Protein AF-A0A660ST71-F1 (afdb_monomer_lite)

Sequence (69 aa):
MLEKPAVGRDLEKSQELLIPLLQDIQDAYGYLPPPVLEWVSKKTGIPISRMYGVITFYSQFYLEPKGKH

Radius of gyration: 14.48 Å; chains: 1; bounding box: 44×26×37 Å

Secondary structure (DSSP, 8-state):
------TTTHHHHHHHTHHHHHHHHHHHHSS--HHHHHHHHHHH---HHHHHHHHHH-TT--SS-----

Structure (mmCIF, N/CA/C/O backbone):
data_AF-A0A660ST71-F1
#
_entry.id   AF-A0A660ST71-F1
#
loop_
_atom_site.group_PDB
_atom_site.id
_atom_site.type_symbol
_atom_site.label_atom_id
_atom_site.label_alt_id
_atom_site.label_comp_id
_atom_site.label_asym_id
_atom_site.label_entity_id
_atom_site.label_seq_id
_atom_site.pdbx_PDB_ins_code
_atom_site.Cartn_x
_atom_site.Cartn_y
_atom_site.Cartn_z
_atom_site.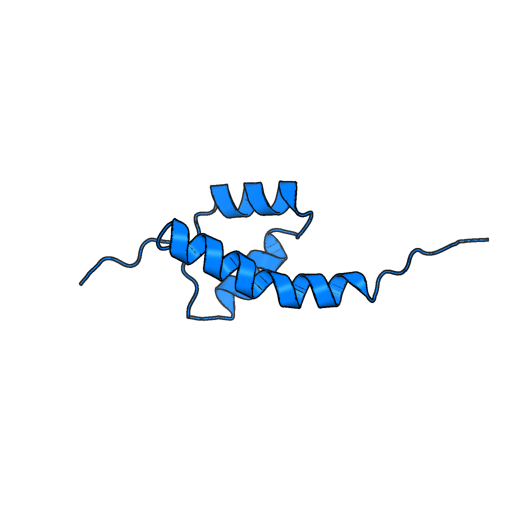occupancy
_atom_site.B_iso_or_equiv
_atom_site.auth_seq_id
_atom_site.auth_comp_id
_atom_site.auth_asym_id
_atom_site.auth_atom_id
_atom_site.pdbx_PDB_model_num
ATOM 1 N N . MET A 1 1 ? -27.975 13.972 23.932 1.00 45.19 1 MET A N 1
ATOM 2 C CA . MET A 1 1 ? -27.426 12.611 24.107 1.00 45.19 1 MET A CA 1
ATOM 3 C C . MET A 1 1 ? -26.578 12.301 22.887 1.00 45.19 1 MET A C 1
ATOM 5 O O . MET A 1 1 ? -27.069 12.458 21.781 1.00 45.19 1 MET A O 1
ATOM 9 N N . LEU A 1 2 ? -25.291 12.012 23.087 1.00 41.38 2 LEU A N 1
ATOM 10 C CA . LEU A 1 2 ? -24.324 11.715 22.028 1.00 41.38 2 LEU A CA 1
ATOM 11 C C . LEU A 1 2 ? -24.312 10.203 21.787 1.00 41.38 2 LEU A C 1
ATOM 13 O O . LEU A 1 2 ? -23.767 9.464 22.602 1.00 41.38 2 LEU A O 1
ATOM 17 N N . GLU A 1 3 ? -24.879 9.755 20.674 1.00 49.94 3 GLU A N 1
ATOM 18 C CA . GLU A 1 3 ? -24.681 8.393 20.176 1.00 49.94 3 GLU A CA 1
ATOM 19 C C . GLU A 1 3 ? -23.319 8.376 19.465 1.00 49.94 3 GLU A C 1
ATOM 21 O O . GLU A 1 3 ? -23.198 8.764 18.304 1.00 49.94 3 GLU A O 1
ATOM 26 N N . LYS A 1 4 ? -22.246 8.031 20.187 1.00 50.84 4 LYS A N 1
ATOM 27 C CA . LYS A 1 4 ? -20.944 7.777 19.556 1.00 50.84 4 LYS A CA 1
ATOM 28 C C . LYS A 1 4 ? -21.037 6.446 18.798 1.00 50.84 4 LYS A C 1
ATOM 30 O O . LYS A 1 4 ? -21.282 5.427 19.445 1.00 50.84 4 LYS A O 1
ATOM 35 N N . PRO A 1 5 ? -20.840 6.419 17.467 1.00 47.06 5 PRO A N 1
ATOM 36 C CA . PRO A 1 5 ? -20.888 5.177 16.714 1.00 47.06 5 PRO A CA 1
ATOM 37 C C . PRO A 1 5 ? -19.703 4.287 17.100 1.00 47.06 5 PRO A C 1
ATOM 39 O O . PRO A 1 5 ? -18.639 4.774 17.488 1.00 47.06 5 PRO A O 1
ATOM 42 N N . ALA A 1 6 ? -19.921 2.977 17.017 1.00 55.84 6 ALA A N 1
ATOM 43 C CA . ALA A 1 6 ? -19.016 1.909 17.420 1.00 55.84 6 ALA A CA 1
ATOM 44 C C . ALA A 1 6 ? -17.685 1.911 16.636 1.00 55.84 6 ALA A C 1
ATOM 46 O O . ALA A 1 6 ? -17.453 1.093 15.755 1.00 55.84 6 ALA A O 1
ATOM 47 N N . VAL A 1 7 ? -16.770 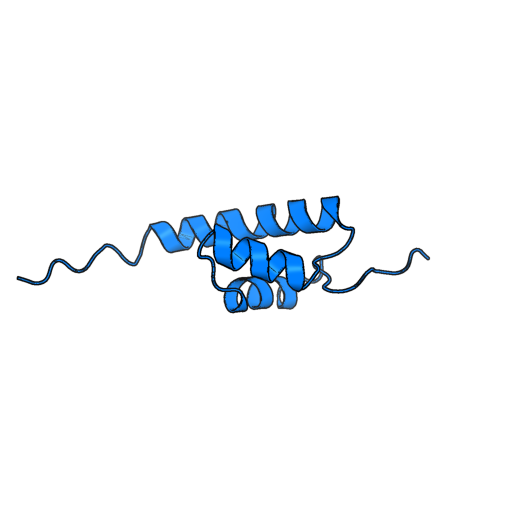2.813 16.985 1.00 55.12 7 VAL A N 1
ATOM 48 C CA . VAL A 1 7 ? -15.371 2.789 16.544 1.00 55.12 7 VAL A CA 1
ATOM 49 C C . VAL A 1 7 ? -14.661 1.702 17.351 1.00 55.12 7 VAL A C 1
ATOM 51 O O . VAL A 1 7 ? -14.120 1.969 18.418 1.00 55.12 7 VAL A O 1
ATOM 54 N N . GLY A 1 8 ? -14.728 0.445 16.917 1.00 52.47 8 GLY A N 1
ATOM 55 C CA . GLY A 1 8 ? -14.013 -0.619 17.629 1.00 52.47 8 GLY A CA 1
ATOM 56 C C . GLY A 1 8 ?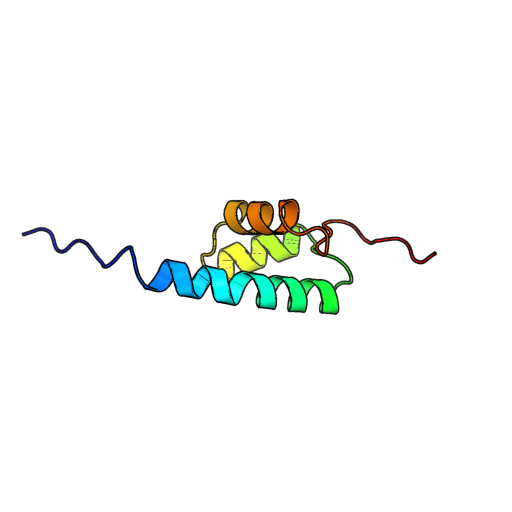 -14.031 -1.988 16.968 1.00 52.47 8 GLY A C 1
ATOM 57 O O . GLY A 1 8 ? -12.985 -2.615 16.894 1.00 52.47 8 GLY A O 1
ATOM 58 N N . ARG A 1 9 ? -15.174 -2.444 16.435 1.00 49.50 9 ARG A N 1
ATOM 59 C CA . ARG A 1 9 ? -15.307 -3.823 15.915 1.00 49.50 9 ARG A CA 1
ATOM 60 C C . ARG A 1 9 ? -15.096 -3.972 14.406 1.00 49.50 9 ARG A C 1
ATOM 62 O O . ARG A 1 9 ? -14.591 -4.999 13.969 1.00 49.50 9 ARG A O 1
ATOM 69 N N . ASP A 1 10 ? -15.404 -2.953 13.605 1.00 54.03 10 ASP A N 1
ATOM 70 C CA . ASP A 1 10 ? -15.194 -3.011 12.146 1.00 54.03 10 ASP A CA 1
ATOM 71 C C . ASP A 1 10 ? -13.720 -2.813 11.741 1.00 54.03 10 ASP A C 1
ATOM 73 O O . ASP A 1 10 ? -13.282 -3.227 10.662 1.00 54.03 10 ASP A O 1
ATOM 77 N N . LEU A 1 11 ? -12.924 -2.202 12.626 1.00 50.66 11 LEU A N 1
ATOM 78 C CA . LEU A 1 11 ? -11.528 -1.865 12.355 1.00 50.66 11 LEU A CA 1
ATOM 79 C C . LEU A 1 11 ? -10.594 -3.086 12.399 1.00 50.66 11 LEU A C 1
ATOM 81 O O . LEU A 1 11 ? -9.621 -3.098 11.642 1.00 50.66 11 LEU A O 1
ATOM 85 N N . GLU A 1 12 ? -10.892 -4.082 13.245 1.00 51.81 12 GLU A N 1
ATOM 86 C CA . GLU A 1 12 ? -10.146 -5.350 13.335 1.00 51.81 12 GLU A CA 1
ATOM 87 C C . GLU A 1 12 ? -10.385 -6.220 12.098 1.00 51.81 12 GLU A C 1
ATOM 89 O O . GLU A 1 12 ? -9.420 -6.613 11.443 1.00 51.81 12 GLU A O 1
ATOM 94 N N . LYS A 1 13 ? -11.647 -6.393 11.673 1.00 55.88 13 LYS A N 1
ATOM 95 C CA . LYS A 1 13 ? -11.964 -7.097 10.416 1.00 55.88 13 LYS A CA 1
ATOM 96 C C . LYS A 1 13 ? -11.271 -6.475 9.207 1.00 55.88 13 LYS A C 1
ATOM 98 O O . LYS A 1 13 ? -10.807 -7.174 8.314 1.00 55.88 13 LYS A O 1
ATOM 103 N N . SER A 1 14 ? -11.173 -5.146 9.184 1.00 58.16 14 SER A N 1
ATOM 104 C CA . SER A 1 14 ? -10.495 -4.433 8.098 1.00 58.16 14 SER A CA 1
ATOM 105 C C . SER A 1 14 ? -8.990 -4.722 8.041 1.00 58.16 14 SER A C 1
ATOM 107 O O . SER A 1 14 ? -8.397 -4.595 6.975 1.00 58.16 14 SER A O 1
ATOM 109 N N . GLN A 1 15 ? -8.351 -5.088 9.160 1.00 59.78 15 GLN A N 1
ATOM 110 C CA . GLN A 1 15 ? -6.942 -5.500 9.164 1.00 59.78 15 GLN A CA 1
ATOM 111 C C . GLN A 1 15 ? -6.773 -6.945 8.698 1.00 59.78 15 GLN A C 1
ATOM 113 O O . GLN A 1 15 ? -5.871 -7.210 7.906 1.00 59.78 15 GLN A O 1
ATOM 118 N N . GLU A 1 16 ? -7.660 -7.843 9.131 1.00 68.06 16 GLU A N 1
ATOM 119 C CA . GLU A 1 16 ? -7.673 -9.244 8.689 1.00 68.06 16 GLU A CA 1
ATOM 120 C C . GLU A 1 16 ? -7.879 -9.363 7.173 1.00 68.06 16 GLU A C 1
ATOM 122 O O . GLU A 1 16 ? -7.275 -10.219 6.535 1.00 68.06 16 GLU A O 1
ATOM 127 N N . LEU A 1 17 ? -8.671 -8.464 6.579 1.00 85.00 17 LEU A N 1
ATOM 128 C CA . LEU A 1 17 ? -8.923 -8.437 5.135 1.00 85.00 17 LEU A CA 1
ATOM 129 C C . LEU A 1 17 ? -7.856 -7.684 4.326 1.00 85.00 17 LEU A C 1
ATOM 131 O O . LEU A 1 17 ? -7.789 -7.850 3.110 1.00 85.00 17 LEU A O 1
ATOM 135 N N . LEU A 1 18 ? -7.007 -6.871 4.965 1.00 90.69 18 LEU A N 1
ATOM 136 C CA . LEU A 1 18 ? -6.020 -6.059 4.251 1.00 90.69 18 LEU A CA 1
ATOM 137 C C . LEU A 1 18 ? -4.860 -6.899 3.707 1.00 90.69 18 L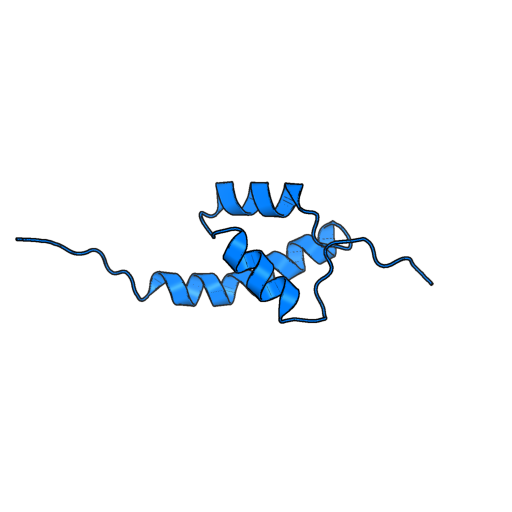EU A C 1
ATOM 139 O O . LEU A 1 18 ? -4.410 -6.654 2.594 1.00 90.69 18 LEU A O 1
ATOM 143 N N . ILE A 1 19 ? -4.376 -7.885 4.466 1.00 93.38 19 ILE A N 1
ATOM 144 C CA . ILE A 1 19 ? -3.277 -8.745 4.002 1.00 93.38 19 ILE A CA 1
ATOM 145 C C . ILE A 1 19 ? -3.701 -9.566 2.768 1.00 93.38 19 ILE A C 1
ATOM 147 O O . ILE A 1 19 ? -2.991 -9.470 1.766 1.00 93.38 19 ILE A O 1
ATOM 151 N N . PRO A 1 20 ? -4.844 -10.287 2.773 1.00 94.25 20 PRO A N 1
ATOM 152 C CA . PRO A 1 20 ? -5.341 -10.983 1.584 1.00 94.25 20 PRO A CA 1
ATOM 153 C C . PRO A 1 20 ? -5.569 -10.046 0.395 1.00 94.25 20 PRO A C 1
ATOM 155 O O . PRO A 1 20 ? -5.148 -10.347 -0.713 1.00 94.25 20 PRO A O 1
ATOM 158 N N . LEU A 1 21 ? -6.139 -8.859 0.626 1.00 94.12 21 LEU A N 1
A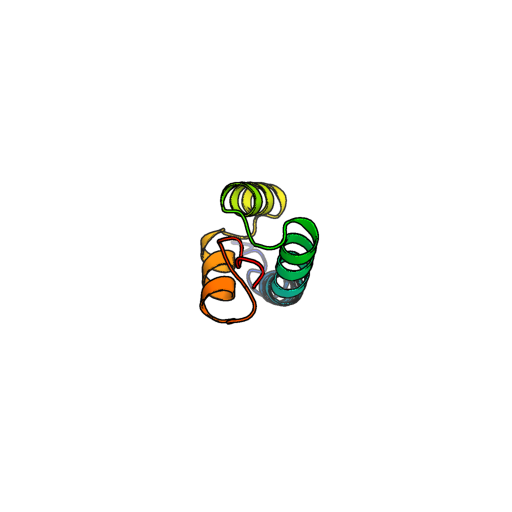TOM 159 C CA . LEU A 1 21 ? -6.345 -7.869 -0.433 1.00 94.12 21 LEU A CA 1
ATOM 160 C C . LEU A 1 21 ? -5.027 -7.431 -1.091 1.00 94.12 21 LEU A C 1
ATOM 162 O O . LEU A 1 21 ? -4.955 -7.296 -2.309 1.00 94.12 21 LEU A O 1
ATOM 166 N N . LEU A 1 22 ? -3.979 -7.192 -0.298 1.00 95.50 22 LEU A N 1
ATOM 167 C CA . LEU A 1 22 ? -2.658 -6.853 -0.830 1.00 95.50 22 LEU A CA 1
ATOM 168 C C . LEU A 1 22 ? -2.015 -8.046 -1.551 1.00 95.50 22 LEU A C 1
ATOM 170 O O . LEU A 1 22 ? -1.318 -7.839 -2.539 1.00 95.50 22 LEU A O 1
ATOM 174 N N . GLN A 1 23 ? -2.256 -9.280 -1.102 1.00 96.31 23 GLN A N 1
ATOM 175 C CA . GLN A 1 23 ? -1.808 -10.481 -1.815 1.00 96.31 23 GLN A CA 1
ATOM 176 C C . GLN A 1 23 ? -2.471 -10.583 -3.190 1.00 96.31 23 GLN A C 1
ATOM 178 O O . GLN A 1 23 ? -1.755 -10.671 -4.180 1.00 96.31 23 GLN A O 1
ATOM 183 N N . ASP A 1 24 ? -3.794 -10.431 -3.270 1.00 95.94 24 ASP A N 1
ATOM 184 C CA . ASP A 1 24 ? -4.534 -10.483 -4.536 1.00 95.94 24 ASP A CA 1
ATOM 185 C C . ASP A 1 24 ? -4.042 -9.427 -5.539 1.00 95.94 24 ASP A C 1
ATOM 187 O O . ASP A 1 24 ? -3.879 -9.700 -6.729 1.00 95.94 24 ASP A O 1
ATOM 191 N N . ILE A 1 25 ? -3.769 -8.205 -5.064 1.00 95.94 25 ILE A N 1
ATOM 192 C CA . ILE A 1 25 ? -3.208 -7.142 -5.908 1.00 95.94 25 ILE A CA 1
ATOM 193 C C . ILE A 1 25 ? -1.801 -7.531 -6.369 1.00 95.94 25 ILE A C 1
ATOM 195 O O . ILE A 1 25 ? -1.491 -7.426 -7.554 1.00 95.94 25 ILE A O 1
ATOM 199 N N . GLN A 1 26 ? -0.939 -7.987 -5.461 1.00 96.25 26 GLN A N 1
ATOM 200 C CA . GLN A 1 26 ? 0.424 -8.350 -5.831 1.00 96.25 26 GLN A CA 1
ATOM 201 C C . GLN A 1 26 ? 0.468 -9.536 -6.800 1.00 96.25 26 GLN A C 1
ATOM 203 O O . GLN A 1 26 ? 1.277 -9.516 -7.722 1.00 96.25 26 GLN A O 1
ATOM 208 N N . ASP A 1 27 ? -0.413 -10.519 -6.651 1.00 96.12 27 ASP A N 1
ATOM 209 C CA . ASP A 1 27 ? -0.509 -11.661 -7.559 1.00 96.12 27 ASP A CA 1
ATOM 210 C C . ASP A 1 27 ? -1.007 -11.233 -8.948 1.00 96.12 27 ASP A C 1
ATOM 212 O O . ASP A 1 27 ? -0.520 -11.728 -9.966 1.00 96.12 27 ASP A O 1
ATOM 216 N N . ALA A 1 28 ? -1.921 -10.259 -9.011 1.00 95.56 28 ALA A N 1
ATOM 217 C CA . ALA A 1 28 ? -2.435 -9.724 -10.269 1.00 95.56 28 ALA A CA 1
ATOM 218 C C . ALA A 1 28 ? -1.420 -8.846 -11.029 1.00 95.56 28 ALA A C 1
ATOM 220 O O . ALA A 1 28 ? -1.367 -8.893 -12.258 1.00 95.56 28 ALA A O 1
ATOM 221 N N . TYR A 1 29 ? -0.628 -8.030 -10.323 1.00 94.00 29 TYR A N 1
ATOM 222 C CA . TYR A 1 29 ? 0.277 -7.041 -10.933 1.00 94.00 29 TYR A CA 1
ATOM 223 C C . TYR A 1 29 ? 1.765 -7.430 -10.876 1.00 94.00 29 TYR A C 1
ATOM 225 O O . TYR A 1 29 ? 2.588 -6.818 -11.556 1.00 94.00 29 TYR A O 1
ATOM 233 N N . GLY A 1 30 ? 2.136 -8.426 -10.071 1.00 94.44 30 GLY A N 1
ATOM 234 C CA . GLY A 1 30 ? 3.519 -8.813 -9.762 1.00 94.44 30 GLY A CA 1
ATOM 235 C C . GLY A 1 30 ? 4.217 -7.931 -8.714 1.00 94.44 30 GLY A C 1
ATOM 236 O O . GLY A 1 30 ? 5.367 -8.187 -8.362 1.00 94.44 30 GLY A O 1
ATOM 237 N N . TYR A 1 31 ? 3.547 -6.878 -8.245 1.00 96.25 31 TYR A N 1
ATOM 238 C CA . TYR A 1 31 ? 3.976 -5.922 -7.218 1.00 96.25 31 TYR A CA 1
ATOM 239 C C . TYR A 1 31 ? 2.746 -5.112 -6.765 1.00 96.25 31 TYR A C 1
ATOM 241 O O . TYR A 1 31 ? 1.632 -5.390 -7.202 1.00 96.25 31 TYR A O 1
ATOM 249 N N . LEU A 1 32 ? 2.919 -4.109 -5.905 1.00 96.88 32 LEU A N 1
ATOM 250 C CA . LEU A 1 32 ? 1.862 -3.229 -5.400 1.00 96.88 32 LEU A CA 1
ATOM 251 C C . LEU A 1 32 ? 2.012 -1.806 -5.964 1.00 96.88 32 LEU A C 1
ATOM 253 O O . LEU A 1 32 ? 2.671 -0.969 -5.343 1.00 96.88 32 LEU A O 1
ATOM 257 N N . PRO A 1 33 ? 1.406 -1.488 -7.124 1.00 96.69 33 PRO A N 1
ATOM 258 C CA . PRO A 1 33 ? 1.559 -0.176 -7.735 1.00 96.69 33 PRO A CA 1
ATOM 259 C C . PRO A 1 33 ? 0.879 0.914 -6.886 1.00 96.69 33 PRO A C 1
ATOM 261 O O . PRO A 1 33 ? -0.309 0.774 -6.570 1.00 96.69 33 PRO A O 1
ATOM 264 N N . PRO A 1 34 ? 1.545 2.049 -6.594 1.00 96.12 34 PRO A N 1
ATOM 265 C CA . PRO A 1 34 ? 0.939 3.150 -5.839 1.00 96.12 34 PRO A CA 1
ATOM 266 C C . PRO A 1 34 ? -0.412 3.648 -6.393 1.00 96.12 34 PRO A C 1
ATOM 268 O O . PRO A 1 34 ? -1.337 3.818 -5.597 1.00 96.12 34 PRO A O 1
ATOM 271 N N . PRO A 1 35 ? -0.613 3.789 -7.725 1.00 97.00 35 PRO A N 1
ATOM 272 C CA . PRO A 1 35 ? -1.912 4.193 -8.271 1.00 97.00 35 PRO A CA 1
ATOM 273 C C . PRO A 1 35 ? -3.043 3.201 -7.962 1.00 97.00 35 PRO A C 1
ATOM 275 O O . PRO A 1 35 ? -4.192 3.605 -7.773 1.00 97.00 35 PRO A O 1
ATOM 278 N N . VAL A 1 36 ? -2.727 1.902 -7.889 1.00 96.44 36 VAL A N 1
ATOM 279 C CA . VAL A 1 36 ? -3.698 0.854 -7.541 1.00 96.44 36 VAL A CA 1
ATOM 280 C C . VAL A 1 36 ? -4.044 0.945 -6.059 1.00 96.44 36 VAL A C 1
ATOM 282 O O . VAL A 1 36 ? -5.222 0.952 -5.714 1.00 96.44 36 VAL A O 1
ATOM 285 N N . LEU A 1 37 ? -3.050 1.112 -5.183 1.00 96.62 37 LEU A N 1
ATOM 286 C CA . LEU A 1 37 ? -3.273 1.298 -3.744 1.00 96.62 37 LEU A CA 1
ATOM 287 C C . LEU A 1 37 ? -4.128 2.542 -3.447 1.00 96.62 37 LEU A C 1
ATOM 289 O O . LEU A 1 37 ? -5.044 2.487 -2.626 1.00 96.62 37 LEU A O 1
ATOM 293 N N . GLU A 1 38 ? -3.893 3.654 -4.148 1.00 97.00 38 GLU A N 1
ATOM 294 C CA . GLU A 1 38 ? -4.729 4.857 -4.050 1.00 97.00 38 GLU A CA 1
ATOM 295 C C . GLU A 1 38 ? -6.172 4.611 -4.482 1.00 97.00 38 GLU A C 1
ATOM 297 O O . GLU A 1 38 ? -7.112 5.080 -3.832 1.00 97.00 38 GLU A O 1
ATOM 302 N N . TRP A 1 39 ? -6.363 3.875 -5.575 1.00 96.50 39 TRP A N 1
ATOM 303 C CA . TRP A 1 39 ? -7.691 3.524 -6.052 1.00 96.50 39 TRP A CA 1
ATOM 304 C C . TRP A 1 39 ? -8.426 2.617 -5.057 1.00 96.50 39 TRP A C 1
ATOM 306 O O . TRP A 1 39 ? -9.579 2.889 -4.716 1.00 96.50 39 TRP A O 1
ATOM 316 N N . VAL A 1 40 ? -7.748 1.599 -4.521 1.00 93.56 40 VAL A N 1
ATOM 317 C CA . VAL A 1 40 ? -8.299 0.689 -3.506 1.00 93.56 40 VAL A CA 1
ATOM 318 C C . VAL A 1 40 ? -8.646 1.447 -2.228 1.00 93.56 40 VAL A C 1
ATOM 320 O O . VAL A 1 40 ? -9.726 1.243 -1.677 1.00 93.56 40 VAL A O 1
ATOM 323 N N . SER A 1 41 ? -7.793 2.373 -1.788 1.00 94.06 41 SER A N 1
ATOM 324 C CA . SER A 1 41 ? -8.049 3.251 -0.639 1.00 94.06 41 SER A CA 1
ATOM 325 C C . SER A 1 41 ? -9.347 4.047 -0.824 1.00 94.06 41 SER A C 1
ATOM 327 O O . SER A 1 41 ? -10.236 4.003 0.026 1.00 94.06 41 SER A O 1
ATOM 329 N N . LYS A 1 42 ? -9.534 4.675 -1.994 1.00 94.06 42 LYS A N 1
ATOM 330 C CA . LYS A 1 42 ? -10.767 5.414 -2.330 1.00 94.06 42 LYS A CA 1
ATOM 331 C C . LYS A 1 42 ? -12.009 4.519 -2.392 1.00 94.06 42 LYS A C 1
ATOM 333 O O . LYS A 1 42 ? -13.102 4.984 -2.086 1.00 94.06 42 LYS A O 1
ATOM 338 N N . LYS A 1 43 ? -11.865 3.259 -2.814 1.00 92.62 43 LYS A N 1
ATOM 339 C CA . LYS A 1 43 ? -12.983 2.312 -2.965 1.00 92.62 43 LYS A CA 1
ATOM 340 C C . LYS A 1 43 ? -13.396 1.632 -1.665 1.00 92.62 43 LYS A C 1
ATOM 342 O O . LYS A 1 43 ? -14.581 1.400 -1.463 1.00 92.62 43 LYS A O 1
ATOM 347 N N . THR A 1 44 ? -12.432 1.307 -0.813 1.00 88.06 44 THR A N 1
ATOM 348 C CA . THR A 1 44 ? -12.648 0.544 0.427 1.00 88.06 44 THR A CA 1
ATOM 349 C C . THR A 1 44 ? -12.765 1.437 1.660 1.00 88.06 44 THR A C 1
ATOM 351 O O . THR A 1 44 ? -13.238 0.985 2.697 1.00 88.06 44 THR A O 1
ATOM 354 N N . GLY A 1 45 ? -12.316 2.694 1.574 1.00 89.56 45 GLY A N 1
ATOM 355 C CA . GLY A 1 45 ? -12.200 3.59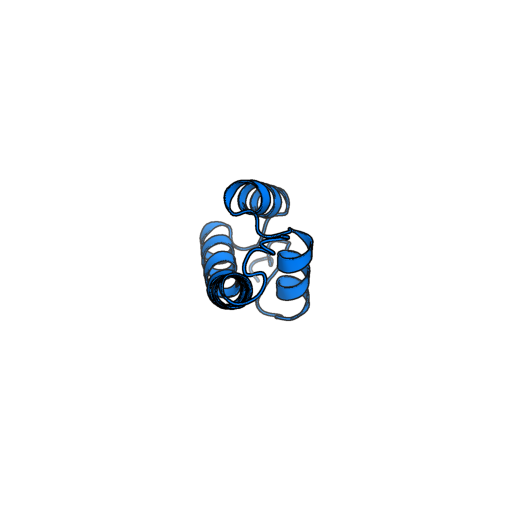5 2.720 1.00 89.56 45 GLY A CA 1
ATOM 356 C C . GLY A 1 45 ? -11.022 3.265 3.643 1.00 89.56 45 GLY A C 1
ATOM 357 O O . GLY A 1 45 ? -10.828 3.950 4.647 1.00 89.56 45 GLY A O 1
ATOM 358 N N . ILE A 1 46 ? -10.218 2.244 3.322 1.00 90.25 46 ILE A N 1
ATOM 359 C CA . ILE A 1 46 ? -9.011 1.910 4.080 1.00 90.25 46 ILE A CA 1
ATOM 360 C C . ILE A 1 46 ? -7.954 2.986 3.797 1.00 90.25 46 ILE A C 1
ATOM 362 O O . ILE A 1 46 ? -7.576 3.165 2.640 1.00 90.25 46 ILE A O 1
ATOM 366 N N . PRO A 1 47 ? -7.419 3.679 4.820 1.00 93.69 47 PRO A N 1
ATOM 367 C CA . PRO A 1 47 ? -6.404 4.702 4.609 1.00 93.69 47 PRO A CA 1
ATOM 368 C C . PRO A 1 47 ? -5.157 4.136 3.934 1.00 93.69 47 PRO A C 1
ATOM 370 O O . PRO A 1 47 ? -4.614 3.117 4.366 1.00 93.69 47 PRO A O 1
ATOM 373 N N . ILE A 1 48 ? -4.636 4.846 2.935 1.00 94.56 48 ILE A N 1
ATOM 374 C CA . ILE A 1 48 ? -3.428 4.405 2.230 1.00 94.56 48 ILE A CA 1
ATOM 375 C C . ILE A 1 48 ? -2.209 4.298 3.160 1.00 94.56 48 ILE A C 1
ATOM 377 O O . ILE A 1 48 ? -1.390 3.398 3.006 1.00 94.56 48 ILE A O 1
ATOM 381 N N . SER A 1 49 ? -2.126 5.144 4.191 1.00 95.19 49 SER A N 1
ATOM 382 C CA . SER A 1 49 ? -1.087 5.063 5.226 1.00 95.19 49 SER A CA 1
ATOM 383 C C . SER A 1 49 ? -1.099 3.726 5.970 1.00 95.19 49 SER A C 1
ATOM 385 O O . SER A 1 49 ? -0.042 3.198 6.305 1.00 95.19 49 SER A O 1
ATOM 387 N N . ARG A 1 50 ? -2.284 3.140 6.186 1.00 92.81 50 ARG A N 1
ATOM 388 C CA . ARG A 1 50 ? -2.425 1.812 6.791 1.00 92.81 50 ARG A CA 1
ATOM 389 C C . ARG A 1 50 ? -1.930 0.720 5.844 1.00 92.81 50 ARG A C 1
ATOM 391 O O . ARG A 1 50 ? -1.262 -0.199 6.306 1.00 92.81 50 ARG A O 1
ATOM 398 N N . MET A 1 51 ? -2.215 0.832 4.545 1.00 95.12 51 MET A N 1
ATOM 399 C CA . MET A 1 51 ? -1.685 -0.098 3.538 1.00 95.12 51 MET A CA 1
ATOM 400 C C . MET A 1 51 ? -0.157 -0.050 3.516 1.00 95.12 51 MET A C 1
ATOM 402 O O . MET A 1 51 ? 0.480 -1.087 3.660 1.00 95.12 51 MET A O 1
ATOM 406 N N . TYR A 1 52 ? 0.429 1.150 3.450 1.00 95.56 52 TYR A N 1
ATOM 407 C CA . TYR A 1 52 ? 1.881 1.316 3.512 1.00 95.56 52 TYR A CA 1
ATOM 408 C C . TYR A 1 52 ? 2.483 0.747 4.796 1.00 95.56 52 TYR A C 1
ATOM 410 O O . TYR A 1 52 ? 3.490 0.058 4.711 1.00 95.56 52 TYR A O 1
ATOM 418 N N . GLY A 1 53 ? 1.850 0.944 5.957 1.00 95.19 53 GLY A N 1
ATOM 419 C CA . GLY A 1 53 ? 2.314 0.348 7.214 1.00 95.19 53 GLY A CA 1
ATOM 420 C C . GLY A 1 53 ? 2.415 -1.181 7.155 1.00 95.19 53 GLY A C 1
ATOM 421 O O . GLY A 1 53 ? 3.407 -1.748 7.609 1.00 95.19 53 GLY A O 1
ATOM 422 N N . VAL A 1 54 ? 1.432 -1.849 6.539 1.00 94.38 54 VAL A N 1
ATOM 423 C CA . VAL A 1 54 ? 1.473 -3.304 6.304 1.00 94.38 54 VAL A CA 1
ATOM 424 C C . VAL A 1 54 ? 2.573 -3.665 5.304 1.00 94.38 54 VAL A C 1
ATOM 426 O O . VAL A 1 54 ? 3.374 -4.554 5.579 1.00 94.38 54 VAL A O 1
ATOM 429 N N . ILE A 1 55 ? 2.667 -2.950 4.182 1.00 95.12 55 ILE A N 1
ATOM 430 C CA . ILE A 1 55 ? 3.670 -3.206 3.135 1.00 95.12 55 ILE A CA 1
ATOM 431 C C . ILE A 1 55 ? 5.095 -3.085 3.687 1.00 95.12 55 ILE A C 1
ATOM 433 O O . ILE A 1 55 ? 5.941 -3.916 3.387 1.00 95.12 55 ILE A O 1
ATOM 437 N N . THR A 1 56 ? 5.365 -2.089 4.534 1.00 93.25 56 THR A N 1
ATOM 438 C CA . THR A 1 56 ? 6.691 -1.903 5.142 1.00 93.25 56 THR A CA 1
ATOM 439 C C . THR A 1 56 ? 7.012 -2.929 6.224 1.00 93.25 56 THR A C 1
ATOM 441 O O . THR A 1 56 ? 8.182 -3.181 6.493 1.00 93.25 56 THR A O 1
ATOM 444 N N . PHE A 1 57 ? 5.994 -3.501 6.870 1.00 93.38 57 PHE A N 1
ATOM 445 C CA . PHE A 1 57 ? 6.180 -4.469 7.949 1.00 93.38 57 PHE A CA 1
ATOM 446 C C . PHE A 1 57 ? 6.418 -5.887 7.416 1.00 93.38 57 PHE A C 1
ATOM 448 O O . PHE A 1 57 ? 7.235 -6.627 7.962 1.00 93.38 57 PHE A O 1
ATOM 455 N N . TYR A 1 58 ? 5.728 -6.266 6.337 1.00 92.88 58 TYR A N 1
ATOM 456 C CA . TYR A 1 58 ? 5.832 -7.598 5.748 1.00 92.88 58 TYR A CA 1
ATOM 457 C C . TYR A 1 58 ? 6.732 -7.596 4.513 1.00 92.88 58 TYR A C 1
ATOM 459 O O . TYR A 1 58 ? 6.363 -7.110 3.447 1.00 92.88 58 TYR A O 1
ATOM 467 N N . SER A 1 59 ? 7.882 -8.259 4.629 1.00 91.88 59 SER A N 1
ATOM 468 C CA . SER A 1 59 ? 8.899 -8.352 3.574 1.00 91.88 59 SER A CA 1
ATOM 469 C C . SER A 1 59 ? 8.460 -9.086 2.306 1.00 91.88 59 SER A C 1
ATOM 471 O O . SER A 1 59 ? 9.236 -9.132 1.358 1.00 91.88 59 SER A O 1
ATOM 473 N N . GLN A 1 60 ? 7.269 -9.689 2.277 1.00 93.50 60 GLN A N 1
ATOM 474 C CA . GLN A 1 60 ? 6.697 -10.338 1.093 1.00 93.50 60 GLN A CA 1
ATOM 475 C C . GLN A 1 60 ? 6.093 -9.338 0.096 1.00 93.50 60 GLN A C 1
ATOM 477 O O . GLN A 1 60 ? 5.856 -9.705 -1.051 1.00 93.50 60 GLN A O 1
ATOM 482 N N . PHE A 1 61 ? 5.803 -8.111 0.532 1.00 95.50 61 PHE A N 1
ATOM 483 C CA . PHE A 1 61 ? 5.156 -7.094 -0.287 1.00 95.50 61 PHE A CA 1
ATOM 484 C C . PHE A 1 61 ? 6.174 -6.125 -0.878 1.00 95.50 61 PHE A C 1
ATOM 486 O O . PHE A 1 61 ? 7.084 -5.669 -0.184 1.00 95.50 61 PHE A O 1
ATOM 493 N N . TYR A 1 62 ? 6.001 -5.772 -2.152 1.00 94.31 62 TYR A N 1
ATOM 494 C CA . TYR A 1 62 ? 6.925 -4.893 -2.870 1.00 94.31 62 TYR A CA 1
ATOM 495 C C . TYR A 1 62 ? 6.171 -3.841 -3.671 1.00 94.31 62 TYR A C 1
ATOM 497 O O . TYR A 1 62 ? 5.205 -4.155 -4.356 1.00 94.31 62 TYR A O 1
ATOM 505 N N . LEU A 1 63 ? 6.629 -2.590 -3.604 1.00 94.88 63 LEU A N 1
ATOM 506 C CA . LEU A 1 63 ? 6.044 -1.462 -4.345 1.00 94.88 63 LEU A CA 1
ATOM 507 C C . LEU A 1 63 ? 6.574 -1.337 -5.775 1.00 94.88 63 LEU A C 1
ATOM 509 O O . LEU A 1 63 ? 6.052 -0.553 -6.565 1.00 94.88 63 LEU A O 1
ATOM 513 N N . GLU A 1 64 ? 7.604 -2.107 -6.104 1.00 91.88 64 GLU A N 1
ATOM 514 C CA . GLU A 1 64 ? 8.253 -2.106 -7.406 1.00 91.88 64 GLU A CA 1
ATOM 515 C C . GLU A 1 64 ? 8.380 -3.543 -7.914 1.00 91.88 64 GLU A C 1
ATOM 517 O O . GLU A 1 64 ? 8.482 -4.473 -7.102 1.00 91.88 64 GLU A O 1
ATOM 522 N N . PRO A 1 65 ? 8.391 -3.747 -9.243 1.00 89.12 65 PRO A N 1
ATOM 523 C CA . PRO A 1 65 ? 8.629 -5.058 -9.817 1.00 89.12 65 PRO A CA 1
ATOM 524 C C . PRO A 1 65 ? 9.950 -5.621 -9.301 1.00 89.12 65 PRO A C 1
ATOM 526 O O . PRO A 1 65 ? 11.013 -5.027 -9.490 1.00 89.12 65 PRO A O 1
ATOM 529 N N . LYS A 1 66 ? 9.910 -6.807 -8.697 1.00 80.19 66 LYS A N 1
ATOM 530 C CA . LYS A 1 66 ? 11.138 -7.569 -8.499 1.00 80.19 66 LYS A CA 1
ATOM 531 C C . LYS A 1 66 ? 11.541 -8.132 -9.850 1.00 80.19 66 LYS A C 1
ATOM 533 O O . LYS A 1 66 ? 10.836 -8.971 -10.407 1.00 80.19 66 LYS A O 1
ATOM 538 N N . GLY A 1 67 ? 12.642 -7.619 -10.397 1.00 69.25 67 GLY A N 1
ATOM 539 C CA . GLY A 1 67 ? 13.232 -8.154 -11.618 1.00 69.25 67 GLY A CA 1
ATOM 540 C C . GLY A 1 67 ? 13.312 -9.678 -11.537 1.00 69.25 67 GLY A C 1
ATOM 541 O O . GLY A 1 67 ? 13.693 -10.235 -10.504 1.00 69.25 67 GLY A O 1
ATOM 542 N N . LYS A 1 68 ? 12.896 -10.349 -12.613 1.00 57.19 68 LYS A N 1
ATOM 543 C CA . LYS A 1 68 ? 13.137 -11.781 -12.769 1.00 57.19 68 LYS A CA 1
ATOM 544 C C . LYS A 1 68 ? 14.651 -11.946 -12.883 1.00 57.19 68 LYS A C 1
ATOM 546 O O . LYS A 1 68 ? 15.243 -11.346 -13.778 1.00 57.19 68 LYS A O 1
ATOM 551 N N . HIS A 1 69 ? 15.249 -12.667 -11.939 1.00 57.44 69 HIS A N 1
ATOM 552 C CA . HIS A 1 69 ? 16.581 -13.226 -12.154 1.00 57.44 69 HIS A CA 1
ATOM 553 C C . HIS A 1 69 ? 16.557 -14.114 -13.402 1.00 57.44 69 HIS A C 1
ATOM 555 O O . HIS A 1 69 ? 15.504 -14.762 -13.628 1.00 57.44 69 HIS A O 1
#

pLDDT: mean 82.92, std 18.25, range [41.38, 97.0]

Foldseek 3Di:
DDPDPPPPPVVVVVVVVLVVVQVVCCVVPVAAAPVVLVVVCVVVVPDSVVSVVVQVVDPVHHNDHDDDD